Protein AF-A0A958H6I4-F1 (afdb_monomer_lite)

Secondary structure (DSSP, 8-state):
-HHHHHHHHHHHHHHHHHHHHHHHIIIIIS-GGGGGGTS-HHHHHHHHHHHHHHHHHHHHHHTHHHHHHHHHH-

pLDDT: mean 94.72, std 4.86, range [70.56, 98.44]

Structure (mmCIF, N/CA/C/O backbone):
data_AF-A0A958H6I4-F1
#
_entry.id   AF-A0A958H6I4-F1
#
loop_
_atom_site.group_PDB
_atom_site.id
_atom_site.type_symbol
_atom_site.label_atom_id
_atom_site.label_alt_id
_atom_site.label_comp_id
_atom_site.label_asym_id
_atom_site.label_entity_id
_atom_site.label_seq_id
_atom_site.pdbx_PDB_ins_code
_atom_site.Cartn_x
_atom_site.Cartn_y
_atom_site.Cartn_z
_atom_site.occupanc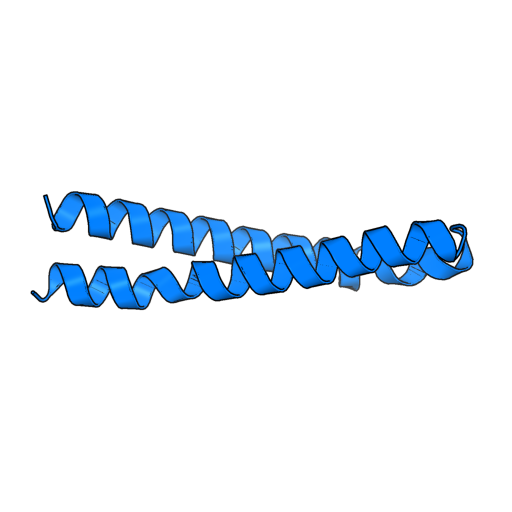y
_atom_site.B_iso_or_equiv
_atom_site.auth_seq_id
_atom_site.auth_comp_id
_atom_site.auth_asym_id
_atom_site.auth_atom_id
_atom_site.pdbx_PDB_model_num
ATOM 1 N N . MET A 1 1 ? -9.610 6.074 27.200 1.00 70.56 1 MET A N 1
ATOM 2 C CA . MET A 1 1 ? -8.331 5.504 26.715 1.00 70.56 1 MET A CA 1
ATOM 3 C C . MET A 1 1 ? -8.555 4.704 25.437 1.00 70.56 1 MET A C 1
ATOM 5 O O . MET A 1 1 ? -7.929 5.042 24.443 1.00 70.56 1 MET A O 1
ATOM 9 N N . ASN A 1 2 ? -9.492 3.746 25.425 1.00 79.62 2 ASN A N 1
ATOM 10 C CA . ASN A 1 2 ? -9.850 2.972 24.224 1.00 79.62 2 ASN A CA 1
ATOM 11 C C . ASN A 1 2 ? -10.286 3.851 23.039 1.00 79.62 2 ASN A C 1
ATOM 13 O O . ASN A 1 2 ? -9.779 3.655 21.942 1.00 79.62 2 ASN A O 1
ATOM 17 N N . ASP A 1 3 ? -11.096 4.892 23.270 1.00 84.75 3 ASP A N 1
ATOM 18 C CA . ASP A 1 3 ? -11.496 5.829 22.202 1.00 84.75 3 ASP A CA 1
ATOM 19 C C . ASP A 1 3 ? -10.320 6.562 21.547 1.00 84.75 3 ASP A C 1
ATOM 21 O O . ASP A 1 3 ? -10.317 6.801 20.341 1.00 84.75 3 ASP A O 1
ATOM 25 N N . THR A 1 4 ? -9.298 6.916 22.330 1.00 93.38 4 THR A N 1
ATOM 26 C CA . THR A 1 4 ? -8.101 7.592 21.814 1.00 93.38 4 THR A CA 1
ATOM 27 C C . THR A 1 4 ? -7.275 6.647 20.947 1.00 93.38 4 THR A C 1
ATOM 29 O O . THR A 1 4 ? -6.809 7.052 19.886 1.00 93.38 4 THR A O 1
ATOM 32 N N . ILE A 1 5 ? -7.126 5.389 21.372 1.00 94.06 5 ILE A N 1
ATOM 33 C CA . ILE A 1 5 ? -6.413 4.357 20.608 1.00 94.06 5 ILE A CA 1
ATOM 34 C C . ILE A 1 5 ? -7.176 4.036 19.317 1.00 94.06 5 ILE A C 1
ATOM 36 O O . ILE A 1 5 ? -6.571 3.996 18.251 1.00 94.06 5 ILE A O 1
ATOM 40 N N . ALA A 1 6 ? -8.502 3.886 19.380 1.00 94.38 6 ALA A N 1
ATOM 41 C CA . ALA A 1 6 ? -9.329 3.647 18.200 1.00 94.38 6 ALA A CA 1
ATOM 42 C C . ALA A 1 6 ? -9.209 4.785 17.172 1.00 94.38 6 ALA A C 1
ATOM 44 O O . ALA A 1 6 ? -8.980 4.524 15.995 1.00 94.38 6 ALA A O 1
ATOM 45 N N . ALA A 1 7 ? -9.261 6.046 17.614 1.00 94.81 7 ALA A N 1
ATOM 46 C CA . ALA A 1 7 ? -9.078 7.193 16.724 1.00 94.81 7 ALA A CA 1
ATOM 47 C C . ALA A 1 7 ? -7.673 7.241 16.088 1.00 94.81 7 ALA A C 1
ATOM 49 O O . ALA A 1 7 ? -7.525 7.626 14.928 1.00 94.81 7 ALA A O 1
ATOM 50 N N . GLN A 1 8 ? -6.629 6.845 16.826 1.00 96.50 8 GLN A N 1
ATOM 51 C CA . GLN A 1 8 ? -5.270 6.741 16.280 1.00 96.50 8 GLN A CA 1
ATOM 52 C C . GLN A 1 8 ? -5.160 5.638 15.221 1.00 96.50 8 GLN A C 1
ATOM 54 O O . GLN A 1 8 ? -4.526 5.854 14.191 1.00 96.50 8 GLN A O 1
ATOM 59 N N . LEU A 1 9 ? -5.796 4.487 15.449 1.00 96.56 9 LEU A N 1
ATOM 60 C CA . LEU A 1 9 ? -5.826 3.376 14.496 1.00 96.56 9 LEU A CA 1
ATOM 61 C C . LEU A 1 9 ? -6.603 3.728 13.222 1.00 96.56 9 LEU A C 1
ATOM 63 O O . LEU A 1 9 ? -6.128 3.430 12.132 1.00 96.56 9 LEU A O 1
ATOM 67 N N . GLU A 1 10 ? -7.746 4.408 13.340 1.00 95.94 10 GLU A N 1
ATOM 68 C CA . GLU A 1 10 ? -8.516 4.906 12.188 1.00 95.94 10 GLU A CA 1
ATOM 69 C C . GLU A 1 10 ? -7.698 5.881 11.345 1.00 95.94 10 GLU A C 1
ATOM 71 O O . GLU A 1 10 ? -7.671 5.779 10.120 1.00 95.94 10 GLU A O 1
ATOM 76 N N . ARG A 1 11 ? -6.989 6.809 11.998 1.00 96.94 11 ARG A N 1
ATOM 77 C CA . ARG A 1 11 ? -6.115 7.747 11.295 1.00 96.94 11 ARG A CA 1
ATOM 78 C C . ARG A 1 11 ? -4.986 7.022 10.569 1.00 96.94 11 ARG A C 1
ATOM 80 O O . ARG A 1 11 ? -4.750 7.304 9.402 1.00 96.94 11 ARG A O 1
ATOM 87 N N . LEU A 1 12 ? -4.332 6.071 11.237 1.00 97.25 12 LEU A N 1
ATOM 88 C CA . LEU A 1 12 ? -3.259 5.286 10.630 1.00 97.25 12 LEU A CA 1
ATOM 89 C C . LEU A 1 12 ? -3.760 4.466 9.434 1.00 97.25 12 LEU A C 1
ATOM 91 O O . LEU A 1 12 ? -3.074 4.389 8.419 1.00 97.25 12 LEU A O 1
ATOM 95 N N . ALA A 1 13 ? -4.957 3.886 9.530 1.00 97.56 13 ALA A N 1
ATOM 96 C CA . ALA A 1 13 ? -5.568 3.154 8.430 1.00 97.56 13 ALA A CA 1
ATOM 97 C C . ALA A 1 13 ? -5.900 4.066 7.239 1.00 97.56 13 ALA A C 1
ATOM 99 O O . ALA A 1 13 ? -5.629 3.696 6.099 1.00 97.56 13 ALA A O 1
ATOM 100 N N . ALA A 1 14 ? -6.423 5.270 7.493 1.00 97.00 14 ALA A N 1
ATOM 101 C CA . ALA A 1 14 ? -6.700 6.255 6.448 1.00 97.00 14 ALA A CA 1
ATOM 102 C C . ALA A 1 14 ? -5.413 6.739 5.754 1.00 97.00 14 ALA A C 1
ATOM 104 O O . ALA A 1 14 ? -5.358 6.805 4.523 1.00 97.00 14 ALA A O 1
ATOM 105 N N . ASP A 1 15 ? -4.360 7.018 6.528 1.00 97.88 15 ASP A N 1
ATOM 106 C CA . ASP A 1 15 ? -3.045 7.377 5.992 1.00 97.88 15 ASP A CA 1
ATOM 107 C C . ASP A 1 15 ? -2.487 6.227 5.127 1.00 97.88 15 ASP A C 1
ATOM 109 O O . ASP A 1 15 ? -1.997 6.449 4.018 1.00 97.88 15 ASP A O 1
ATOM 113 N N . ALA A 1 16 ? -2.629 4.977 5.580 1.00 97.88 16 ALA A N 1
ATOM 114 C CA . ALA A 1 16 ? -2.189 3.793 4.846 1.00 97.88 16 ALA A CA 1
ATOM 115 C C . ALA A 1 16 ? -2.986 3.543 3.551 1.00 97.88 16 ALA A C 1
ATOM 117 O O . ALA A 1 16 ? -2.408 3.170 2.526 1.00 97.88 16 ALA A O 1
ATOM 118 N N 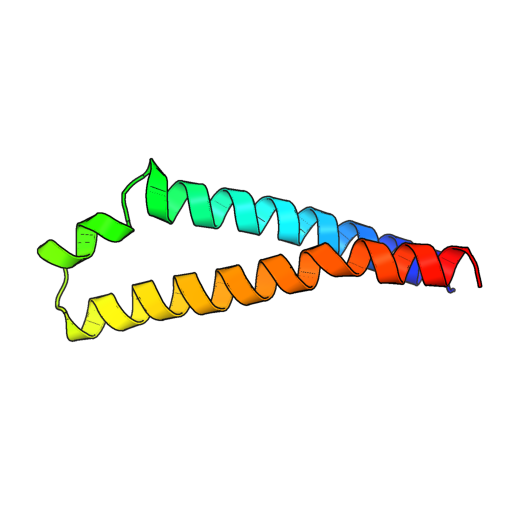. GLU A 1 17 ? -4.294 3.807 3.552 1.00 97.56 17 GLU A N 1
ATOM 119 C CA . GLU A 1 17 ? -5.123 3.750 2.346 1.00 97.56 17 GLU A CA 1
ATOM 120 C C . GLU A 1 17 ? -4.656 4.787 1.313 1.00 97.56 17 GLU A C 1
ATOM 122 O O . GLU A 1 17 ? -4.504 4.475 0.128 1.00 97.56 17 GLU A O 1
ATOM 127 N N . GLN A 1 18 ? -4.361 6.013 1.755 1.00 97.50 18 GLN A N 1
ATOM 128 C CA . GLN A 1 18 ? -3.828 7.046 0.870 1.00 97.50 18 GLN A CA 1
ATOM 129 C C . GLN A 1 18 ? -2.443 6.668 0.327 1.00 97.50 18 GLN A C 1
ATOM 131 O O . GLN A 1 18 ? -2.178 6.851 -0.863 1.00 97.50 18 GLN A O 1
ATOM 136 N N . HIS A 1 19 ? -1.568 6.100 1.158 1.00 97.19 19 HIS A N 1
ATOM 137 C CA . HIS A 1 19 ? -0.264 5.612 0.711 1.00 97.19 19 HIS A CA 1
ATOM 138 C C . HIS A 1 19 ? -0.383 4.481 -0.310 1.00 97.19 19 HIS A C 1
ATOM 140 O O . HIS A 1 19 ? 0.336 4.498 -1.305 1.00 97.19 19 HIS A O 1
ATOM 146 N N . THR A 1 20 ? -1.326 3.557 -0.125 1.00 97.88 20 THR A N 1
ATOM 147 C CA . THR A 1 20 ? -1.618 2.485 -1.089 1.00 97.88 20 THR A CA 1
ATOM 148 C C . THR A 1 20 ? -1.997 3.065 -2.453 1.00 97.88 20 THR A C 1
ATOM 150 O O . THR A 1 20 ? -1.445 2.655 -3.474 1.00 97.88 20 THR A O 1
ATOM 153 N N . LYS A 1 21 ? -2.886 4.070 -2.480 1.00 97.88 21 LYS A N 1
ATOM 154 C CA . LYS A 1 21 ? -3.281 4.768 -3.718 1.00 97.88 21 LYS A CA 1
ATOM 155 C C . LYS A 1 21 ? -2.085 5.435 -4.393 1.00 97.88 21 LYS A C 1
ATOM 157 O O . LYS A 1 21 ? -1.893 5.261 -5.590 1.00 97.88 21 LYS A O 1
ATOM 162 N N . ASN A 1 22 ? -1.261 6.144 -3.624 1.00 97.94 22 ASN A N 1
ATOM 163 C CA . ASN A 1 22 ? -0.083 6.828 -4.155 1.00 97.94 22 ASN A CA 1
ATOM 164 C C . ASN A 1 22 ? 0.951 5.840 -4.714 1.00 97.94 22 ASN A C 1
ATOM 166 O O . ASN A 1 22 ? 1.489 6.069 -5.791 1.00 97.94 22 ASN A O 1
ATOM 170 N N . LEU A 1 23 ? 1.222 4.740 -4.004 1.00 98.19 23 LEU A N 1
ATOM 171 C CA . LEU A 1 23 ? 2.157 3.709 -4.456 1.00 98.19 23 LEU A CA 1
ATOM 172 C C . LEU A 1 23 ? 1.710 3.112 -5.789 1.00 98.19 23 LEU A C 1
ATOM 174 O O . LEU A 1 23 ? 2.520 3.016 -6.705 1.00 98.19 23 LEU A O 1
ATOM 178 N N . ARG A 1 24 ? 0.425 2.758 -5.914 1.00 98.19 24 ARG A N 1
ATOM 179 C CA . ARG A 1 24 ? -0.147 2.248 -7.169 1.00 98.19 24 ARG A CA 1
ATOM 180 C C . ARG A 1 24 ? -0.072 3.285 -8.284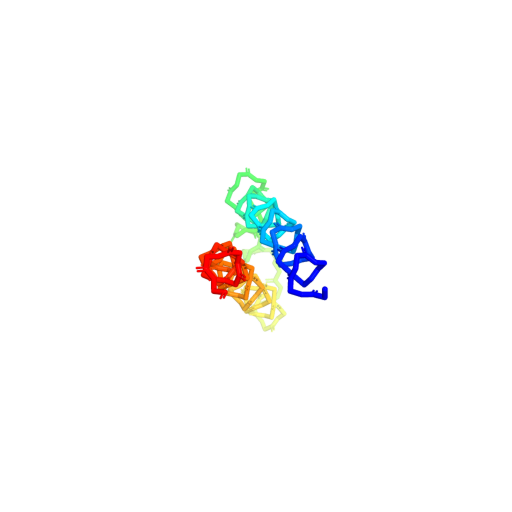 1.00 98.19 24 ARG A C 1
ATOM 182 O O . ARG A 1 24 ? 0.418 2.965 -9.354 1.00 98.19 24 ARG A O 1
ATOM 189 N N . PHE A 1 25 ? -0.446 4.531 -8.006 1.00 98.38 25 PHE A N 1
ATOM 190 C CA . PHE A 1 25 ? -0.348 5.622 -8.975 1.00 98.38 25 PHE A CA 1
ATOM 191 C C . PHE A 1 25 ? 1.082 5.794 -9.512 1.00 98.38 25 PHE A C 1
ATOM 193 O O . PHE A 1 25 ? 1.298 5.787 -10.717 1.00 98.38 25 PHE A O 1
ATOM 200 N N . TYR A 1 26 ? 2.092 5.889 -8.642 1.00 97.69 26 TYR A N 1
ATOM 201 C CA . TYR A 1 26 ? 3.471 6.052 -9.111 1.00 97.69 26 TYR A CA 1
ATOM 202 C C . TYR A 1 26 ? 3.992 4.816 -9.849 1.00 97.69 26 TYR A C 1
ATOM 204 O O . TYR A 1 26 ? 4.710 4.935 -10.841 1.00 97.69 26 TYR A O 1
ATOM 212 N N . TRP A 1 27 ? 3.658 3.626 -9.354 1.00 97.94 27 TRP A N 1
ATOM 213 C CA . TRP A 1 27 ? 4.138 2.387 -9.946 1.00 97.94 27 TRP A CA 1
ATOM 214 C C . TRP A 1 27 ? 3.513 2.128 -11.313 1.00 97.94 27 TRP A C 1
ATOM 216 O O . TRP A 1 27 ? 4.247 1.943 -12.286 1.00 97.94 27 TRP A O 1
ATOM 226 N N . ASP A 1 28 ? 2.184 2.157 -11.381 1.00 97.25 28 ASP A N 1
ATOM 227 C CA . ASP A 1 28 ? 1.389 1.763 -12.540 1.00 97.25 28 ASP A CA 1
ATOM 228 C C . ASP A 1 28 ? 1.162 2.943 -13.497 1.00 97.25 28 ASP A C 1
ATOM 230 O O . ASP A 1 28 ? 1.517 2.842 -14.673 1.00 97.25 28 ASP A O 1
ATOM 234 N N . ASP A 1 29 ? 0.638 4.068 -12.996 1.00 97.06 29 ASP A N 1
ATOM 235 C CA . ASP A 1 29 ? 0.153 5.178 -13.832 1.00 97.06 29 ASP A CA 1
ATOM 236 C C . ASP A 1 29 ? 1.288 6.096 -14.312 1.00 97.06 29 ASP A C 1
ATOM 238 O O . ASP A 1 29 ? 1.352 6.441 -15.491 1.00 97.06 29 ASP A O 1
ATOM 242 N N . GLU A 1 30 ? 2.226 6.453 -13.430 1.00 97.38 30 GLU A N 1
ATOM 243 C CA . GLU A 1 30 ? 3.442 7.206 -13.798 1.00 97.38 30 GLU A CA 1
ATOM 244 C C . GLU A 1 30 ? 4.526 6.303 -14.417 1.00 97.38 30 GLU A C 1
ATOM 246 O O . GLU A 1 30 ? 5.566 6.779 -14.875 1.00 97.38 30 GLU A O 1
ATOM 251 N N . GLY A 1 31 ? 4.293 4.987 -14.453 1.00 95.69 31 GLY A N 1
ATOM 252 C CA . GLY A 1 31 ? 5.125 4.045 -15.194 1.00 95.69 31 GLY A CA 1
ATOM 253 C C . GLY A 1 31 ? 6.491 3.759 -14.570 1.00 95.69 31 GLY A C 1
ATOM 254 O O . GLY A 1 31 ? 7.404 3.353 -15.290 1.00 95.69 31 GLY A O 1
ATOM 255 N N . VAL A 1 32 ? 6.667 3.903 -13.248 1.00 95.75 32 VAL A N 1
ATOM 256 C CA . VAL A 1 32 ? 7.926 3.508 -12.580 1.00 95.75 32 VAL A CA 1
ATOM 257 C C . VAL A 1 32 ? 8.253 2.031 -12.842 1.00 95.75 32 VAL A C 1
ATOM 259 O O . VAL A 1 32 ? 9.424 1.685 -13.022 1.00 95.75 32 VAL A O 1
ATOM 262 N N . HIS A 1 33 ? 7.239 1.167 -12.971 1.00 95.19 33 HIS A N 1
ATOM 263 C CA . HIS A 1 33 ? 7.439 -0.238 -13.340 1.00 95.19 33 HIS A CA 1
ATOM 264 C C . HIS A 1 33 ? 8.111 -0.423 -14.720 1.00 95.19 33 HIS A C 1
ATOM 266 O O . HIS A 1 33 ? 8.762 -1.428 -14.986 1.00 95.19 33 HIS A O 1
ATOM 272 N N . GLN A 1 34 ? 7.990 0.558 -15.615 1.00 95.50 34 GLN A N 1
ATOM 273 C CA . GLN A 1 34 ? 8.545 0.496 -16.970 1.00 95.50 34 GLN A CA 1
ATOM 274 C C . GLN A 1 34 ? 10.012 0.923 -17.010 1.00 95.50 34 GLN A C 1
ATOM 276 O O . GLN A 1 34 ? 10.717 0.619 -17.971 1.00 95.50 34 GLN A O 1
ATOM 281 N N . LEU A 1 35 ? 10.508 1.590 -15.962 1.00 93.75 35 LEU A N 1
ATOM 282 C CA . LEU A 1 35 ? 11.890 2.067 -15.901 1.00 93.75 35 LEU A CA 1
ATOM 283 C C . LEU A 1 35 ? 12.919 0.934 -15.783 1.00 93.75 35 LEU A C 1
ATOM 285 O O . LEU A 1 35 ? 14.105 1.177 -16.006 1.00 93.75 35 LEU A O 1
ATOM 289 N N . GLY A 1 36 ? 12.486 -0.301 -15.509 1.00 91.06 36 GLY A N 1
ATOM 290 C CA . GLY A 1 36 ? 13.362 -1.475 -15.443 1.00 91.06 36 GLY A CA 1
ATOM 291 C C . GLY A 1 36 ? 14.126 -1.769 -16.737 1.00 91.06 36 GLY A C 1
ATOM 292 O O . GLY A 1 36 ? 15.150 -2.438 -16.692 1.00 91.06 36 GLY A O 1
ATOM 293 N N . ILE A 1 37 ? 13.693 -1.227 -17.883 1.00 91.38 37 ILE A N 1
ATOM 294 C CA . ILE A 1 37 ? 14.451 -1.333 -19.142 1.00 91.38 37 ILE A CA 1
ATOM 295 C C . ILE A 1 37 ? 15.656 -0.382 -19.211 1.00 91.38 37 ILE A C 1
ATOM 297 O O . ILE A 1 37 ? 16.556 -0.593 -20.021 1.00 91.38 37 ILE A O 1
ATOM 301 N N . PHE A 1 38 ? 15.650 0.688 -18.411 1.00 93.62 38 PHE A N 1
ATOM 302 C CA . PHE A 1 38 ? 16.670 1.742 -18.428 1.00 93.62 38 PHE A CA 1
ATOM 303 C C . PHE A 1 38 ? 17.620 1.666 -17.233 1.00 93.62 38 PHE A C 1
ATOM 305 O O . PHE A 1 38 ? 18.749 2.150 -17.314 1.00 93.62 38 PHE A O 1
ATOM 312 N N . ILE A 1 39 ? 17.150 1.113 -16.117 1.00 92.31 39 ILE A N 1
ATOM 313 C CA . ILE A 1 39 ? 17.902 1.008 -14.870 1.00 92.31 39 ILE A CA 1
ATOM 314 C C . ILE A 1 39 ? 18.683 -0.308 -14.869 1.00 92.31 39 ILE A C 1
ATOM 316 O O . ILE A 1 39 ? 18.228 -1.316 -15.404 1.00 92.31 39 ILE A O 1
ATOM 320 N N . ASP A 1 40 ? 19.866 -0.287 -14.255 1.00 95.88 40 ASP A N 1
ATOM 321 C CA . ASP A 1 40 ? 20.630 -1.500 -13.977 1.00 95.88 40 ASP A CA 1
ATOM 322 C C . ASP A 1 40 ? 19.732 -2.567 -13.305 1.00 95.88 40 ASP A C 1
ATOM 324 O O . ASP A 1 40 ? 19.069 -2.245 -12.313 1.00 95.88 40 ASP A O 1
ATOM 328 N N . PRO A 1 41 ? 19.674 -3.813 -13.814 1.00 93.75 41 PRO A N 1
ATOM 329 C CA . PRO A 1 41 ? 18.762 -4.829 -13.288 1.00 93.75 41 PRO A CA 1
ATOM 330 C C . PRO A 1 41 ? 18.969 -5.138 -11.801 1.00 93.75 41 PRO A C 1
ATOM 332 O O . PRO A 1 41 ? 17.990 -5.340 -11.077 1.00 93.75 41 PRO A O 1
ATOM 335 N N . ASP A 1 42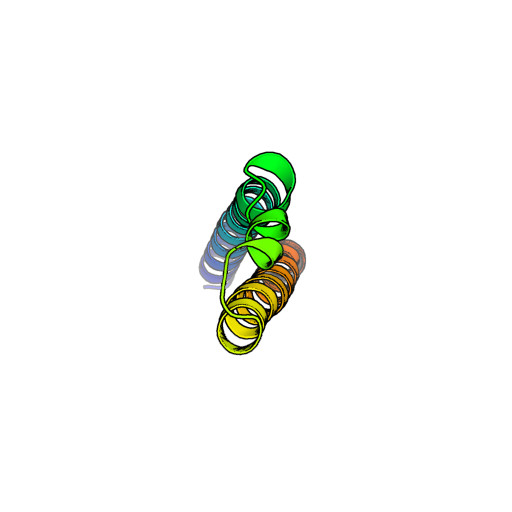 ? 20.221 -5.120 -11.330 1.00 95.38 42 ASP A N 1
ATOM 336 C CA . ASP A 1 42 ? 20.545 -5.390 -9.931 1.00 95.38 42 ASP A CA 1
ATOM 337 C C . ASP A 1 42 ? 20.131 -4.230 -9.024 1.00 95.38 42 ASP A C 1
ATOM 339 O O . ASP A 1 42 ? 19.826 -4.453 -7.852 1.00 95.38 42 ASP A O 1
ATOM 343 N N . LEU A 1 43 ? 20.070 -3.002 -9.544 1.00 93.81 43 LEU A N 1
ATOM 344 C CA . LEU A 1 43 ? 19.508 -1.858 -8.830 1.00 93.81 43 LEU A CA 1
ATOM 345 C C . LEU A 1 43 ? 17.975 -1.850 -8.879 1.00 93.81 43 LEU A C 1
ATOM 347 O O . LEU A 1 43 ? 17.319 -1.582 -7.870 1.00 93.81 43 LEU A O 1
ATOM 351 N N . TYR A 1 44 ? 17.399 -2.149 -10.042 1.00 96.31 44 TYR A N 1
ATOM 352 C CA . TYR A 1 44 ? 15.961 -2.082 -10.268 1.00 96.31 44 TYR A CA 1
ATOM 353 C C . TYR A 1 44 ? 15.183 -3.061 -9.381 1.00 96.31 44 TYR A C 1
ATOM 355 O O . TYR A 1 44 ? 14.161 -2.678 -8.808 1.00 96.31 44 TYR A O 1
ATOM 363 N N . GLN A 1 45 ? 15.707 -4.274 -9.161 1.00 96.19 45 GLN A N 1
ATOM 364 C CA . GLN A 1 45 ? 15.097 -5.247 -8.242 1.00 96.19 45 GLN A CA 1
ATOM 365 C C . GLN A 1 45 ? 14.882 -4.689 -6.824 1.00 96.19 45 GLN A C 1
ATOM 367 O O . GLN A 1 45 ? 13.934 -5.083 -6.150 1.00 96.19 45 GLN A O 1
ATOM 372 N N . TYR A 1 46 ? 15.721 -3.75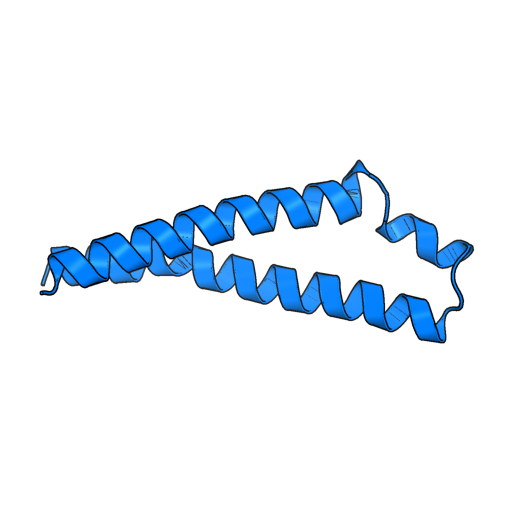7 -6.348 1.00 96.94 46 TYR A N 1
ATOM 373 C CA . TYR A 1 46 ? 15.530 -3.146 -5.030 1.00 96.94 46 TYR A CA 1
ATOM 374 C C . TYR A 1 46 ? 14.391 -2.128 -5.033 1.00 96.94 46 TYR A C 1
ATOM 376 O O . TYR A 1 46 ? 13.677 -2.022 -4.038 1.00 96.94 46 TYR A O 1
ATOM 384 N N . VAL A 1 47 ? 14.190 -1.412 -6.142 1.00 95.62 47 VAL A N 1
ATOM 385 C CA . VAL A 1 47 ? 13.051 -0.500 -6.316 1.00 95.62 47 VAL A CA 1
ATOM 386 C C . VAL A 1 47 ? 11.749 -1.300 -6.353 1.00 95.62 47 VAL A C 1
ATOM 388 O O . VAL A 1 47 ? 10.815 -0.976 -5.621 1.00 95.62 47 VAL A O 1
ATOM 391 N N . GLU A 1 48 ? 11.713 -2.381 -7.136 1.00 97.06 48 GLU A N 1
ATOM 392 C CA . GLU A 1 48 ? 10.561 -3.284 -7.211 1.00 97.06 48 GLU A CA 1
ATOM 393 C C . GLU A 1 48 ? 10.263 -3.932 -5.856 1.00 97.06 48 GLU A C 1
ATOM 395 O O . GLU A 1 48 ? 9.131 -3.882 -5.372 1.00 97.06 48 GLU A O 1
ATOM 400 N N . LYS A 1 49 ? 11.287 -4.458 -5.180 1.00 97.94 49 LYS A N 1
ATOM 401 C CA . LYS A 1 49 ? 11.140 -5.025 -3.839 1.00 97.94 49 LYS A CA 1
ATOM 402 C C . LYS A 1 49 ? 10.611 -3.998 -2.839 1.00 97.94 49 LYS A C 1
ATOM 404 O O . LYS A 1 49 ? 9.705 -4.314 -2.073 1.00 97.94 49 LYS A O 1
ATOM 409 N N . MET A 1 50 ? 11.132 -2.771 -2.863 1.00 97.69 50 MET A N 1
ATOM 410 C CA . MET A 1 50 ? 10.669 -1.698 -1.984 1.00 97.69 50 MET A CA 1
ATOM 411 C C . MET A 1 50 ? 9.204 -1.348 -2.253 1.00 97.69 50 MET A C 1
ATOM 413 O O . MET A 1 50 ? 8.454 -1.157 -1.297 1.00 97.69 50 MET A O 1
ATOM 417 N N . TYR A 1 51 ? 8.780 -1.297 -3.518 1.00 97.88 51 TYR A N 1
ATOM 418 C CA . TYR A 1 51 ? 7.376 -1.100 -3.874 1.00 97.88 51 TYR A CA 1
ATOM 419 C C . TYR A 1 51 ? 6.495 -2.224 -3.315 1.00 97.88 51 TYR A C 1
ATOM 421 O O . TYR A 1 51 ? 5.536 -1.936 -2.600 1.00 97.88 51 TYR A O 1
ATOM 429 N N . ILE A 1 52 ? 6.853 -3.489 -3.562 1.00 98.25 52 ILE A N 1
ATOM 430 C CA . ILE A 1 52 ? 6.088 -4.659 -3.107 1.00 98.25 52 ILE A CA 1
ATOM 431 C C . ILE A 1 52 ? 5.963 -4.674 -1.580 1.00 98.25 52 ILE A C 1
ATOM 433 O O . ILE A 1 52 ? 4.864 -4.820 -1.042 1.00 98.25 52 ILE A O 1
ATOM 437 N N . GLU A 1 53 ? 7.079 -4.504 -0.867 1.00 98.44 53 GLU A N 1
ATOM 438 C CA . GLU A 1 53 ? 7.102 -4.530 0.597 1.00 98.44 53 GLU A CA 1
ATOM 439 C C . GLU A 1 53 ? 6.329 -3.350 1.200 1.00 98.44 53 GLU A C 1
ATOM 441 O O . GLU A 1 53 ? 5.584 -3.529 2.168 1.00 98.44 53 GLU A O 1
ATOM 446 N N . SER A 1 54 ? 6.455 -2.158 0.607 1.00 97.81 54 SER A N 1
ATOM 447 C CA . SER A 1 54 ? 5.745 -0.958 1.065 1.00 97.81 54 SER A CA 1
ATOM 448 C C . SER A 1 54 ? 4.241 -1.062 0.824 1.00 97.81 54 SER A C 1
ATOM 450 O O . SER A 1 54 ? 3.460 -0.710 1.709 1.00 97.81 54 SER A O 1
ATOM 452 N N . LEU A 1 55 ? 3.829 -1.582 -0.337 1.00 98.31 55 LEU A N 1
ATOM 453 C CA . LEU A 1 55 ? 2.422 -1.784 -0.674 1.00 98.31 55 LEU A CA 1
ATOM 454 C C . LEU A 1 55 ? 1.782 -2.800 0.274 1.00 98.31 55 LEU A C 1
ATOM 456 O O . LEU A 1 55 ? 0.773 -2.496 0.904 1.00 98.31 55 LEU A O 1
ATOM 460 N N . ALA A 1 56 ? 2.416 -3.959 0.460 1.00 98.00 56 ALA A N 1
ATOM 461 C CA . ALA A 1 56 ? 1.912 -5.000 1.353 1.00 98.00 56 ALA A CA 1
ATOM 462 C C . ALA A 1 56 ? 1.831 -4.534 2.818 1.00 98.00 56 ALA A C 1
ATOM 464 O O . ALA A 1 56 ? 0.958 -4.961 3.578 1.00 98.00 56 ALA A O 1
ATOM 465 N N . PHE A 1 57 ? 2.749 -3.670 3.260 1.00 97.81 57 PHE A N 1
ATOM 466 C CA . PHE A 1 57 ? 2.661 -3.066 4.586 1.00 97.81 57 PHE A CA 1
ATOM 467 C C . PHE A 1 57 ? 1.494 -2.077 4.689 1.00 97.81 57 PHE A C 1
ATOM 469 O O . PHE A 1 57 ? 0.705 -2.183 5.628 1.00 97.81 57 PHE A O 1
ATOM 476 N N . ALA A 1 58 ? 1.352 -1.165 3.724 1.00 97.50 58 ALA A N 1
ATOM 477 C CA . ALA A 1 58 ? 0.273 -0.182 3.711 1.00 97.50 58 ALA A CA 1
ATOM 478 C C . ALA A 1 58 ? -1.114 -0.849 3.660 1.00 97.50 58 ALA A C 1
ATOM 480 O O . ALA A 1 58 ? -1.999 -0.481 4.430 1.00 97.50 58 ALA A O 1
ATOM 481 N N . GLU A 1 59 ? -1.285 -1.891 2.845 1.00 96.50 59 GLU A N 1
ATOM 482 C CA . GLU A 1 59 ? -2.543 -2.641 2.761 1.00 96.50 59 GLU A CA 1
ATOM 483 C C . GLU A 1 59 ? -2.914 -3.289 4.103 1.00 96.50 59 GLU A C 1
ATOM 485 O O . GLU A 1 59 ? -4.041 -3.131 4.568 1.00 96.50 59 GLU A O 1
ATOM 490 N N . ARG A 1 60 ? -1.954 -3.912 4.802 1.00 96.62 60 ARG A N 1
ATOM 491 C CA . ARG A 1 60 ? -2.192 -4.450 6.156 1.00 96.62 60 ARG A CA 1
ATOM 492 C C . ARG A 1 60 ? -2.533 -3.362 7.173 1.00 96.62 60 ARG A C 1
ATOM 494 O O . ARG A 1 60 ? -3.346 -3.584 8.064 1.00 96.62 60 ARG A O 1
ATOM 501 N N . CYS A 1 61 ? -1.921 -2.183 7.072 1.00 97.06 61 CYS A N 1
ATOM 502 C CA . CYS A 1 61 ? -2.249 -1.064 7.955 1.00 97.06 61 CYS A CA 1
ATOM 503 C C . CYS A 1 61 ? -3.662 -0.514 7.708 1.00 97.06 61 CYS A C 1
ATOM 505 O O . CYS A 1 61 ? -4.306 -0.085 8.664 1.00 97.06 61 CYS A O 1
ATOM 507 N N . ALA A 1 62 ? -4.178 -0.568 6.477 1.00 91.56 62 ALA A N 1
ATOM 508 C CA . ALA A 1 62 ? -5.549 -0.152 6.176 1.00 91.56 62 ALA A CA 1
ATOM 509 C C . ALA A 1 62 ? -6.603 -1.017 6.907 1.00 91.56 62 ALA A C 1
ATOM 511 O O . ALA A 1 62 ? -7.672 -0.528 7.285 1.00 91.56 62 ALA A O 1
ATOM 512 N N . GLU A 1 63 ? -6.279 -2.280 7.204 1.00 92.69 63 GLU A N 1
ATOM 513 C CA . GLU A 1 63 ? -7.146 -3.200 7.957 1.00 92.69 63 GLU A CA 1
ATOM 514 C C . GLU A 1 63 ? -7.305 -2.817 9.443 1.00 92.69 63 GLU A C 1
ATOM 516 O O . GLU A 1 63 ? -8.233 -3.287 10.109 1.00 92.69 63 GLU A O 1
ATOM 521 N N . LEU A 1 64 ? -6.470 -1.913 9.976 1.00 95.19 64 LEU A N 1
ATOM 522 C CA . LEU A 1 64 ? -6.558 -1.456 11.372 1.00 95.19 64 LEU A CA 1
ATOM 523 C C . LEU A 1 64 ? -7.879 -0.746 11.697 1.00 95.19 64 LEU A C 1
ATOM 5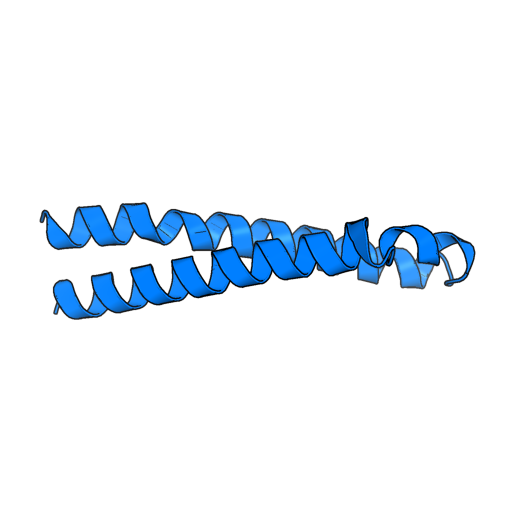25 O O . LEU A 1 64 ? -8.261 -0.682 12.867 1.00 95.19 64 LEU A O 1
ATOM 529 N N . THR A 1 65 ? -8.618 -0.284 10.684 1.00 93.56 65 THR A N 1
ATOM 530 C CA . THR A 1 65 ? -9.984 0.233 10.852 1.00 93.56 65 THR A CA 1
ATOM 531 C C . THR A 1 65 ? -10.896 -0.787 11.542 1.00 93.56 65 THR A C 1
ATOM 533 O O . THR A 1 65 ? -11.675 -0.420 12.421 1.00 93.56 65 THR A O 1
ATOM 536 N N . ALA A 1 66 ? -10.781 -2.077 11.206 1.00 92.38 66 ALA A N 1
ATOM 537 C CA . ALA A 1 66 ? -11.598 -3.124 11.821 1.00 92.38 66 ALA A CA 1
ATOM 538 C C . ALA A 1 66 ? -11.264 -3.304 13.312 1.00 92.38 66 ALA A C 1
ATOM 540 O O . ALA A 1 66 ? -12.162 -3.447 14.144 1.00 92.38 66 ALA A O 1
ATOM 541 N N . LEU A 1 67 ? -9.978 -3.225 13.670 1.00 93.00 67 LEU A N 1
ATOM 542 C CA . LEU A 1 67 ? -9.538 -3.275 15.066 1.00 93.00 67 LEU A CA 1
ATOM 543 C C . LEU A 1 67 ? -10.029 -2.052 15.855 1.00 93.00 67 LEU A C 1
ATOM 545 O O . LEU A 1 67 ? -10.479 -2.186 16.992 1.00 93.00 67 LEU A O 1
ATOM 549 N N . ALA A 1 68 ? -9.992 -0.863 15.250 1.00 93.69 68 ALA A N 1
ATOM 550 C CA . ALA A 1 68 ? -10.518 0.349 15.869 1.00 93.69 68 ALA A CA 1
ATOM 551 C C . ALA A 1 68 ? -12.019 0.236 16.176 1.00 93.69 68 ALA A C 1
ATOM 553 O O . ALA A 1 68 ? -12.456 0.590 17.272 1.00 93.69 68 ALA A O 1
ATOM 554 N N . GLN A 1 69 ? -12.800 -0.320 15.244 1.00 92.69 69 GLN A N 1
ATOM 555 C CA . GLN A 1 69 ? -14.231 -0.567 15.440 1.00 92.69 69 GLN A CA 1
ATOM 556 C C . GLN A 1 69 ? -14.486 -1.538 16.596 1.00 92.69 69 GLN A C 1
ATOM 558 O O . GLN A 1 69 ? -15.327 -1.260 17.450 1.00 92.69 69 GLN A O 1
ATOM 563 N N . GLN A 1 70 ? -13.719 -2.630 16.671 1.00 93.69 70 GLN A N 1
ATOM 564 C CA . GLN A 1 70 ? -13.808 -3.586 17.777 1.00 93.69 70 GLN A CA 1
ATOM 565 C C . GLN A 1 70 ? -13.532 -2.915 19.129 1.00 93.69 70 GLN A C 1
ATOM 567 O O . GLN A 1 70 ? -14.301 -3.107 20.068 1.00 93.69 70 GLN A O 1
ATOM 572 N N . LEU A 1 71 ? -12.493 -2.076 19.212 1.00 92.31 71 LEU A N 1
ATOM 573 C CA . LEU A 1 71 ? -12.129 -1.350 20.435 1.00 92.31 71 LEU A CA 1
ATOM 574 C C . LEU A 1 71 ? -13.170 -0.317 20.881 1.00 92.31 71 LEU A C 1
ATOM 576 O O . LEU A 1 71 ? -13.256 -0.042 22.073 1.00 92.31 71 LEU A O 1
ATOM 580 N N . ARG A 1 72 ? -13.943 0.265 19.954 1.00 86.88 72 ARG A N 1
ATOM 581 C CA . ARG A 1 72 ? -15.064 1.166 20.288 1.00 86.88 72 ARG A CA 1
ATOM 582 C C . ARG A 1 72 ? -16.300 0.411 20.776 1.00 86.88 72 ARG A C 1
ATOM 584 O O . ARG A 1 72 ? -17.115 0.977 21.494 1.00 86.88 72 ARG A O 1
ATOM 591 N N . SER A 1 73 ? -16.465 -0.835 20.336 1.00 86.25 73 SER A N 1
ATOM 592 C CA . SER A 1 73 ? -17.595 -1.692 20.711 1.00 86.25 73 SER A CA 1
ATOM 593 C C . SER A 1 73 ? -17.374 -2.511 21.991 1.00 86.25 73 SER A C 1
ATOM 595 O O . SER A 1 73 ? -18.309 -3.174 22.439 1.00 86.25 73 SER A O 1
ATOM 597 N N . ALA A 1 74 ? -16.157 -2.482 22.545 1.00 77.00 74 ALA A N 1
ATOM 598 C CA . ALA A 1 74 ? -15.726 -3.216 23.737 1.00 77.00 74 ALA A CA 1
ATOM 599 C C . ALA A 1 74 ? -15.670 -2.310 24.974 1.00 77.00 74 ALA A C 1
ATOM 601 O O . ALA A 1 74 ? -16.135 -2.766 26.042 1.00 77.00 74 ALA A O 1
#

Foldseek 3Di:
DLLVVLVVLQVQLVVLVVVLVVLCCVVPVVPLVVCCVVDDVVVSVVVVVCSVVSNVVSVVSNCSNVVSVVSVVD

Radius of gyration: 16.41 Å; chains: 1; bounding box: 38×13×46 Å

Sequence (74 aa):
MNDTIAAQLERLAADAEQHTKNLRFYWDDEGVHQLGIFIDPDLYQYVEKMYIESLAFAERCAELTALAQQLRSA